Protein AF-A0A926A6N9-F1 (afdb_monomer)

Mean predicted aligned error: 3.8 Å

Secondary structure (DSSP, 8-state):
--TT----S--PPPTT--HHHHHHHHHHHHH-----GGGEEEE---EE-TTS-EE--EEE--SS-------TTT-S------HHHH-SPPEEEEETTEEEEEEEEEETTEEEETTHHHHHHHHIIIIIT------TTPBPPGGG--

Foldseek 3Di:
DDPPADDDFFDDDDDPDDLVRRRQVRCCQFWVQHDDPVQWPAWDDWAQALQGDIDIGTDGHSDPPDHTDGDVVPDVDDDDADLVQLLDDWDWDDDPVDPFTWIWTDGDPDTHGPPRNLVSNRCNQCVVPVHDDDRNRHYTPPVRND

Structure (mmCIF, N/CA/C/O backbone):
data_AF-A0A926A6N9-F1
#
_entry.id   AF-A0A926A6N9-F1
#
loop_
_atom_site.group_PDB
_atom_site.id
_atom_site.type_symbol
_atom_site.label_atom_id
_atom_site.label_alt_id
_atom_site.label_comp_id
_atom_site.label_asym_id
_atom_site.label_entity_id
_atom_site.label_seq_id
_atom_site.pdbx_PDB_ins_code
_atom_site.Cartn_x
_atom_site.Cartn_y
_atom_site.Cartn_z
_atom_site.occupancy
_atom_site.B_iso_or_equiv
_atom_site.auth_seq_id
_atom_site.auth_comp_id
_atom_site.auth_asym_id
_atom_site.auth_atom_id
_atom_site.pdbx_PDB_model_num
ATOM 1 N N . GLN A 1 1 ? 13.061 9.583 7.125 1.00 40.31 1 GLN A N 1
ATOM 2 C CA . GLN A 1 1 ? 11.914 10.338 6.589 1.00 40.31 1 GLN A CA 1
ATOM 3 C C . GLN A 1 1 ? 12.338 10.971 5.272 1.00 40.31 1 GLN A C 1
ATOM 5 O O . GLN A 1 1 ? 13.318 11.709 5.258 1.00 40.31 1 GLN A O 1
ATOM 10 N N . HIS A 1 2 ? 11.684 10.616 4.167 1.00 48.78 2 HIS A N 1
ATOM 11 C CA . HIS A 1 2 ? 11.972 11.178 2.847 1.00 48.78 2 HIS A CA 1
ATOM 12 C C . HIS A 1 2 ? 10.887 12.208 2.504 1.00 48.78 2 HIS A C 1
ATOM 14 O O . HIS A 1 2 ? 9.811 11.807 2.054 1.00 48.78 2 HIS A O 1
ATOM 20 N N . PRO A 1 3 ? 11.122 13.512 2.745 1.00 46.28 3 PRO A N 1
ATOM 21 C CA . PRO A 1 3 ? 10.129 14.543 2.465 1.00 46.28 3 PRO A CA 1
ATOM 22 C C . PRO A 1 3 ? 9.679 14.469 1.000 1.00 46.28 3 PRO A C 1
ATOM 24 O O . PRO A 1 3 ? 10.501 14.466 0.083 1.00 46.28 3 PRO A O 1
ATOM 27 N N . GLY A 1 4 ? 8.365 14.358 0.794 1.00 60.72 4 GLY A N 1
ATOM 28 C CA . GLY A 1 4 ? 7.736 14.299 -0.525 1.00 60.72 4 GLY A CA 1
ATOM 29 C C . GLY A 1 4 ? 7.556 12.901 -1.127 1.00 60.72 4 GLY A C 1
ATOM 30 O O . GLY A 1 4 ? 7.080 12.817 -2.262 1.00 60.72 4 GLY A O 1
ATOM 31 N N . GLN A 1 5 ? 7.906 11.813 -0.433 1.00 72.69 5 GLN A N 1
ATOM 32 C CA . GLN A 1 5 ? 7.505 10.460 -0.845 1.00 72.69 5 GLN A CA 1
ATOM 33 C C . GLN A 1 5 ? 6.115 10.130 -0.299 1.00 72.69 5 GLN A C 1
ATOM 35 O O . GLN A 1 5 ? 5.824 10.395 0.863 1.00 72.69 5 GLN A O 1
ATOM 40 N N . TRP A 1 6 ? 5.257 9.554 -1.140 1.00 88.06 6 TRP A N 1
ATOM 41 C CA . TRP A 1 6 ? 3.968 9.033 -0.694 1.00 88.06 6 TRP A CA 1
ATOM 42 C C . TRP A 1 6 ? 4.138 7.618 -0.168 1.00 88.06 6 TRP A C 1
ATOM 44 O O . TRP A 1 6 ? 4.702 6.764 -0.853 1.00 88.06 6 TRP A O 1
ATOM 54 N N . ALA A 1 7 ? 3.620 7.391 1.029 1.00 91.69 7 ALA A N 1
ATOM 55 C CA . ALA A 1 7 ? 3.587 6.102 1.687 1.00 91.69 7 ALA A CA 1
ATOM 56 C C . ALA A 1 7 ? 2.154 5.787 2.131 1.00 91.69 7 ALA A C 1
ATOM 58 O O . ALA A 1 7 ? 1.296 6.668 2.182 1.00 91.69 7 ALA A O 1
ATOM 59 N N . LEU A 1 8 ? 1.905 4.509 2.404 1.00 95.19 8 LEU A N 1
ATOM 60 C CA . LEU A 1 8 ? 0.708 4.094 3.128 1.00 95.19 8 LEU A CA 1
ATOM 61 C C . LEU A 1 8 ? 0.963 4.302 4.631 1.00 95.19 8 LEU A C 1
ATOM 63 O O . LEU A 1 8 ? 2.128 4.189 5.023 1.00 95.19 8 LEU A O 1
ATOM 67 N N . PRO A 1 9 ? -0.078 4.568 5.442 1.00 95.38 9 PRO A N 1
ATOM 68 C CA . PRO A 1 9 ? 0.066 4.666 6.892 1.00 95.38 9 PRO A CA 1
ATOM 69 C C . PRO A 1 9 ? 0.673 3.401 7.487 1.00 95.38 9 PRO A C 1
ATOM 71 O O . PRO A 1 9 ? 0.365 2.296 7.019 1.00 95.38 9 PRO A O 1
ATOM 74 N N . GLY A 1 10 ? 1.497 3.549 8.519 1.00 95.75 10 GLY A N 1
ATOM 75 C CA . GLY A 1 10 ? 2.072 2.407 9.211 1.00 95.75 10 GLY A CA 1
ATOM 76 C C . GLY A 1 10 ? 3.446 2.670 9.803 1.00 95.75 10 GLY A C 1
ATOM 77 O O . GLY A 1 10 ? 4.210 3.524 9.363 1.00 95.75 10 GLY A O 1
ATOM 78 N N . GLY A 1 11 ? 3.816 1.797 10.730 1.00 95.44 11 GLY A N 1
ATOM 79 C CA . GLY A 1 11 ? 5.073 1.888 11.449 1.00 95.44 11 GLY A CA 1
ATOM 80 C C . GLY A 1 11 ? 5.562 0.529 11.918 1.00 95.44 11 GLY A C 1
ATOM 81 O O . GLY A 1 11 ? 5.314 -0.509 11.295 1.00 95.44 11 GLY A O 1
ATOM 82 N N . ARG A 1 12 ? 6.362 0.539 12.982 1.00 96.62 12 ARG A N 1
ATOM 83 C CA . ARG A 1 12 ? 7.007 -0.676 13.486 1.00 96.62 12 ARG A CA 1
ATOM 84 C C . ARG A 1 12 ? 6.072 -1.409 14.432 1.00 96.62 12 ARG A C 1
ATOM 86 O O . ARG A 1 12 ? 5.392 -0.790 15.240 1.00 96.62 12 ARG A O 1
ATOM 93 N N . VAL A 1 13 ? 6.130 -2.736 14.377 1.00 97.12 13 VAL A N 1
ATOM 94 C CA . VAL A 1 13 ? 5.528 -3.597 15.399 1.00 97.12 13 VAL A CA 1
ATOM 95 C C . VAL A 1 13 ? 6.145 -3.259 16.754 1.00 97.12 13 VAL A C 1
ATOM 97 O O . VAL A 1 13 ? 7.374 -3.274 16.881 1.00 97.12 13 VAL A O 1
ATOM 100 N N . ASP A 1 14 ? 5.305 -2.977 17.751 1.00 94.62 14 ASP A N 1
ATOM 101 C CA . ASP A 1 14 ? 5.741 -2.810 19.136 1.00 94.62 14 ASP A CA 1
ATOM 102 C C . ASP A 1 14 ? 5.446 -4.079 19.952 1.00 94.62 14 ASP A C 1
ATOM 104 O O . ASP A 1 14 ? 4.373 -4.679 19.876 1.00 94.62 14 ASP A O 1
ATOM 108 N N . GLY A 1 15 ? 6.428 -4.521 20.737 1.00 94.75 15 GLY A N 1
ATOM 109 C CA . GLY A 1 15 ? 6.317 -5.687 21.608 1.00 94.75 15 GLY A CA 1
ATOM 110 C C . GLY A 1 15 ? 5.843 -6.963 20.899 1.00 94.75 15 GLY A C 1
ATOM 111 O O . GLY A 1 15 ? 6.591 -7.586 20.149 1.00 94.75 15 GLY A O 1
ATOM 112 N N . ALA A 1 16 ? 4.622 -7.392 21.225 1.00 94.38 16 ALA A N 1
ATOM 113 C CA . ALA A 1 16 ? 4.009 -8.634 20.747 1.00 94.38 16 ALA A CA 1
ATOM 114 C C . ALA A 1 16 ? 2.766 -8.387 19.872 1.00 94.38 16 ALA A C 1
ATOM 116 O O . ALA A 1 16 ? 1.927 -9.280 19.741 1.00 94.38 16 ALA A O 1
ATOM 117 N N . GLU A 1 17 ? 2.623 -7.179 19.319 1.00 97.00 17 GLU A N 1
ATOM 118 C CA . GLU A 1 17 ? 1.544 -6.860 18.386 1.00 97.00 17 GLU A CA 1
ATOM 119 C C . GLU A 1 17 ? 1.552 -7.799 17.168 1.00 97.00 17 GLU A C 1
ATOM 121 O O . GLU A 1 17 ? 2.599 -8.175 16.634 1.00 97.00 17 GLU A O 1
ATOM 126 N N . SER A 1 18 ? 0.361 -8.161 16.693 1.00 97.62 18 SER A N 1
ATOM 127 C CA . SER A 1 18 ? 0.187 -8.682 15.340 1.00 97.62 18 SER A CA 1
ATOM 128 C C . SER A 1 18 ? 0.280 -7.550 14.311 1.00 97.62 18 SER A C 1
ATOM 130 O O . SER A 1 18 ? 0.046 -6.386 14.634 1.00 97.62 18 SER A O 1
ATOM 132 N N . ALA A 1 19 ? 0.530 -7.884 13.040 1.00 97.62 19 ALA A N 1
ATOM 133 C CA . ALA A 1 19 ? 0.556 -6.890 11.962 1.00 97.62 19 ALA A CA 1
ATOM 134 C C . ALA A 1 19 ? -0.746 -6.068 11.887 1.00 97.62 19 ALA A C 1
ATOM 136 O O . ALA A 1 19 ? -0.701 -4.854 11.705 1.00 97.62 19 ALA A O 1
ATOM 137 N N . GLY A 1 20 ? -1.902 -6.710 12.091 1.00 98.12 20 GLY A N 1
ATOM 138 C CA . GLY A 1 20 ? -3.197 -6.030 12.148 1.00 98.12 20 GLY A CA 1
ATOM 139 C C . GLY A 1 20 ? -3.318 -5.055 13.323 1.00 98.12 20 GLY A C 1
ATOM 140 O O . GLY A 1 20 ? -3.816 -3.944 13.145 1.00 98.12 20 GLY A O 1
ATOM 141 N N . GLN A 1 21 ? -2.827 -5.436 14.510 1.00 98.31 21 GLN A N 1
ATOM 142 C CA . GLN A 1 21 ? -2.821 -4.560 15.689 1.00 98.31 21 GLN A CA 1
ATOM 143 C C . GLN A 1 21 ? -1.945 -3.330 15.455 1.00 98.31 21 GLN A C 1
ATOM 145 O O . GLN A 1 21 ? -2.410 -2.211 15.668 1.00 98.31 21 GLN A O 1
ATOM 150 N N . THR A 1 22 ? -0.733 -3.534 14.937 1.00 98.38 22 THR A N 1
ATOM 151 C CA . THR A 1 22 ? 0.182 -2.452 14.562 1.00 98.38 22 THR A CA 1
ATOM 152 C C . THR A 1 22 ? -0.459 -1.535 13.521 1.00 98.38 22 THR A C 1
ATOM 154 O O . THR A 1 22 ? -0.520 -0.332 13.737 1.00 98.38 22 THR A O 1
ATOM 157 N N . ALA A 1 23 ? -1.031 -2.075 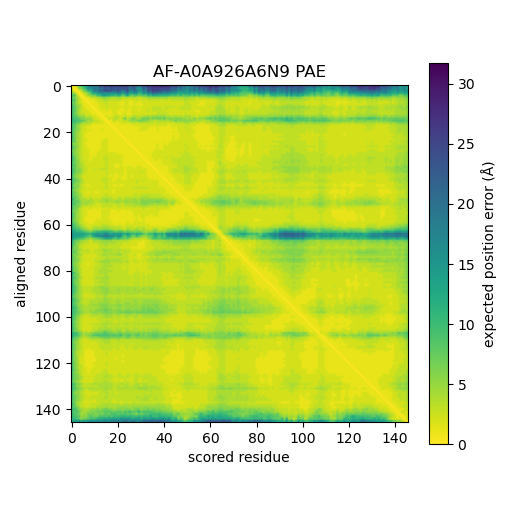12.438 1.00 98.00 23 ALA A N 1
ATOM 158 C CA . ALA A 1 23 ? -1.675 -1.264 11.401 1.00 98.00 23 ALA A CA 1
ATOM 159 C C . ALA A 1 23 ? -2.815 -0.392 11.953 1.00 98.00 23 ALA A C 1
ATOM 161 O O . ALA A 1 23 ? -2.914 0.779 11.598 1.00 98.00 23 ALA A O 1
ATOM 162 N N . ARG A 1 24 ? -3.665 -0.929 12.840 1.00 97.50 24 ARG A N 1
ATOM 163 C CA . ARG A 1 24 ? -4.756 -0.158 13.463 1.00 97.50 24 ARG A CA 1
ATOM 164 C C . ARG A 1 24 ? -4.252 0.907 14.437 1.00 97.50 24 ARG A C 1
ATOM 166 O O . ARG A 1 24 ? -4.832 1.990 14.466 1.00 97.50 24 ARG A O 1
ATOM 173 N N . ARG A 1 25 ? -3.206 0.615 15.221 1.00 97.81 25 ARG A N 1
ATOM 174 C CA . ARG A 1 25 ? -2.579 1.597 16.120 1.00 97.81 25 ARG A CA 1
ATOM 175 C C . ARG A 1 25 ? -1.992 2.759 15.323 1.00 97.81 25 ARG A C 1
ATOM 177 O O . ARG A 1 25 ? -2.366 3.896 15.572 1.00 97.81 25 ARG A O 1
ATOM 184 N N . GLU A 1 26 ? -1.160 2.462 14.331 1.00 97.69 26 GLU A N 1
ATOM 185 C CA . GLU A 1 26 ? -0.500 3.471 13.491 1.00 97.69 26 GLU A CA 1
ATOM 186 C C . GLU A 1 26 ? -1.533 4.313 12.726 1.00 97.69 26 GLU A C 1
ATOM 188 O O . GLU A 1 26 ? -1.435 5.530 12.668 1.00 97.69 26 GLU A O 1
ATOM 193 N N . LEU A 1 27 ? -2.610 3.702 12.218 1.00 95.94 27 LEU A N 1
ATOM 194 C CA . LEU A 1 27 ? -3.693 4.438 11.557 1.00 95.94 27 LEU A CA 1
ATOM 195 C C . LEU A 1 27 ? -4.425 5.406 12.508 1.00 95.94 27 LEU A C 1
ATOM 197 O O . LEU A 1 27 ? -4.852 6.489 12.094 1.00 95.94 27 LEU A O 1
ATOM 201 N N . ALA A 1 28 ? -4.570 5.031 13.781 1.00 95.81 28 ALA A N 1
ATOM 202 C CA . ALA A 1 28 ? -5.132 5.901 14.806 1.00 95.81 28 ALA A CA 1
ATOM 203 C C . ALA A 1 28 ? -4.160 7.027 15.199 1.00 95.81 28 ALA A C 1
ATOM 205 O O . ALA A 1 28 ? -4.598 8.163 15.362 1.00 95.81 28 ALA A O 1
ATOM 206 N N . GLU A 1 29 ? -2.866 6.730 15.324 1.00 96.44 29 GLU A N 1
ATOM 207 C CA . GLU A 1 29 ? -1.815 7.695 15.676 1.00 96.44 29 GLU A CA 1
ATOM 208 C C . GLU A 1 29 ? -1.571 8.712 14.553 1.00 96.44 29 GLU A C 1
ATOM 210 O O . GLU A 1 29 ? -1.547 9.916 14.805 1.00 96.44 29 GLU A O 1
ATOM 215 N N . GLU A 1 30 ? -1.468 8.251 13.306 1.00 96.38 30 GLU A N 1
ATOM 216 C CA . GLU A 1 30 ? -1.157 9.091 12.151 1.00 96.38 30 GLU A CA 1
ATOM 217 C C . GLU A 1 30 ? -2.374 9.852 11.616 1.00 96.38 30 GLU A C 1
ATOM 219 O O . GLU A 1 30 ? -2.231 10.994 11.182 1.00 96.38 30 GLU A O 1
ATOM 224 N N . LEU A 1 31 ? -3.563 9.231 11.592 1.00 95.56 31 LEU A N 1
ATOM 225 C CA . LEU A 1 31 ? -4.746 9.764 10.896 1.00 95.56 31 LEU A CA 1
ATOM 226 C C . LEU A 1 31 ? -5.980 9.958 11.788 1.00 95.56 31 LEU A C 1
ATOM 228 O O . LEU A 1 31 ? -7.019 10.405 11.287 1.00 95.56 31 LEU A O 1
ATOM 232 N N . GLY A 1 32 ? -5.914 9.600 13.074 1.00 95.12 32 GLY A N 1
ATOM 233 C CA . GLY A 1 32 ? -7.067 9.640 13.980 1.00 95.12 32 GLY A CA 1
ATOM 234 C C . GLY A 1 32 ? -8.179 8.654 13.604 1.00 95.12 32 GLY A C 1
ATOM 235 O O . GLY A 1 32 ? -9.326 8.822 14.020 1.00 95.12 32 GLY A O 1
ATOM 236 N N . LEU A 1 33 ? -7.878 7.650 12.773 1.00 94.56 33 LEU A N 1
ATOM 237 C CA . LEU A 1 33 ? -8.867 6.710 12.259 1.00 94.56 33 LEU A CA 1
ATOM 238 C C . LEU A 1 33 ? -8.855 5.422 13.087 1.00 94.56 33 LEU A C 1
ATOM 240 O O . LEU A 1 33 ? -7.972 4.577 12.961 1.00 94.56 33 LEU A O 1
ATOM 244 N N . HIS A 1 34 ? -9.877 5.274 13.926 1.00 94.44 34 HIS A N 1
ATOM 245 C CA . HIS A 1 34 ? -10.029 4.137 14.828 1.00 94.44 34 HIS A CA 1
ATOM 246 C C . HIS A 1 34 ? -10.827 3.009 14.171 1.00 94.44 34 HIS A C 1
ATOM 248 O O . HIS A 1 34 ? -12.005 3.179 13.859 1.00 94.44 34 HIS A O 1
ATOM 254 N N . LEU A 1 35 ? -10.188 1.851 14.011 1.00 95.19 35 LEU A N 1
ATOM 255 C CA . LEU A 1 35 ? -10.785 0.627 13.474 1.00 95.19 35 LEU A CA 1
ATOM 256 C C . LEU A 1 35 ? -10.633 -0.527 14.469 1.00 95.19 35 LEU A C 1
ATOM 258 O O . LEU A 1 35 ? -9.841 -0.462 15.411 1.00 95.19 35 LEU A O 1
ATOM 262 N N . THR A 1 36 ? -11.393 -1.592 14.252 1.00 96.12 36 THR A N 1
ATOM 263 C CA . THR A 1 36 ? -11.427 -2.794 15.089 1.00 96.12 36 THR A CA 1
ATOM 264 C C . THR A 1 36 ? -10.972 -4.027 14.312 1.00 96.12 36 THR A C 1
ATOM 266 O O . THR A 1 36 ? -10.795 -3.986 13.096 1.00 96.12 36 THR A O 1
ATOM 269 N N . ASP A 1 37 ? -10.811 -5.156 15.002 1.00 96.62 37 ASP A N 1
ATOM 270 C CA . ASP A 1 37 ? -10.470 -6.438 14.368 1.00 96.62 37 ASP A CA 1
ATOM 271 C C . ASP A 1 37 ? -11.523 -6.882 13.333 1.00 96.62 37 ASP A C 1
ATOM 273 O O . ASP A 1 37 ? -11.195 -7.588 12.385 1.00 96.62 37 ASP A O 1
ATOM 277 N N . ALA A 1 38 ? -12.783 -6.453 13.483 1.00 96.94 38 ALA A N 1
ATOM 278 C CA . ALA A 1 38 ? -13.860 -6.772 12.543 1.00 96.94 38 ALA A CA 1
ATOM 279 C C . ALA A 1 38 ? -13.742 -6.028 11.201 1.00 96.94 38 ALA A C 1
ATOM 281 O O . ALA A 1 38 ? -14.387 -6.419 10.229 1.00 96.94 38 ALA A O 1
ATOM 282 N N . ASP A 1 39 ? -12.925 -4.975 11.148 1.00 96.44 39 ASP A N 1
ATOM 283 C CA . ASP A 1 39 ? -12.689 -4.172 9.949 1.00 96.44 39 ASP A CA 1
ATOM 284 C C . ASP A 1 39 ? -11.514 -4.714 9.117 1.00 96.44 39 ASP A C 1
ATOM 286 O O . ASP A 1 39 ? -11.234 -4.210 8.029 1.00 96.44 39 ASP A O 1
ATOM 290 N N . GLU A 1 40 ? -10.809 -5.740 9.603 1.00 97.69 40 GLU A N 1
ATOM 291 C CA . GLU A 1 40 ? -9.708 -6.375 8.884 1.00 97.69 40 GLU A CA 1
ATOM 292 C C . GLU A 1 40 ? -10.223 -7.347 7.819 1.00 97.69 40 GLU A C 1
ATOM 294 O O . GLU A 1 40 ? -10.868 -8.352 8.113 1.00 97.69 40 GLU A O 1
ATOM 299 N N . LEU A 1 41 ? -9.915 -7.046 6.554 1.00 97.31 41 LEU A N 1
ATOM 300 C CA . LEU A 1 41 ? -10.289 -7.886 5.415 1.00 97.31 41 LEU A CA 1
ATOM 301 C C . LEU A 1 41 ? -9.259 -8.987 5.143 1.00 97.31 41 LEU A C 1
ATOM 303 O O . LEU A 1 41 ? -9.593 -10.018 4.561 1.00 97.31 41 LEU A O 1
ATOM 307 N N . GLY A 1 42 ? -8.007 -8.760 5.537 1.00 97.00 42 GLY A N 1
ATOM 308 C CA . GLY A 1 42 ? -6.914 -9.709 5.386 1.00 97.00 42 GLY A CA 1
ATOM 309 C C . GLY A 1 42 ? -5.576 -9.021 5.149 1.00 97.00 42 GLY A C 1
ATOM 310 O O . GLY A 1 42 ? -5.434 -7.809 5.307 1.00 97.00 42 GLY A O 1
ATOM 311 N N . MET A 1 43 ? -4.589 -9.814 4.741 1.00 97.94 43 MET A N 1
ATOM 312 C CA . MET A 1 43 ? -3.223 -9.360 4.491 1.00 97.94 43 MET A CA 1
ATOM 313 C C . MET A 1 43 ? -2.821 -9.622 3.041 1.00 97.94 43 MET A C 1
ATOM 315 O O . MET A 1 43 ? -3.261 -10.597 2.427 1.00 97.94 43 MET A O 1
ATOM 319 N N . LEU A 1 44 ? -1.978 -8.741 2.510 1.00 98.38 44 LEU A N 1
ATOM 320 C CA . LEU A 1 44 ? -1.253 -8.963 1.262 1.00 98.38 44 LEU A CA 1
ATOM 321 C C . LEU A 1 44 ? 0.109 -9.604 1.562 1.00 98.38 44 LEU A C 1
ATOM 323 O O . LEU A 1 44 ? 0.422 -9.908 2.713 1.00 98.38 44 LEU A O 1
ATOM 327 N N . ASP A 1 45 ? 0.917 -9.840 0.530 1.00 97.81 45 ASP A N 1
ATOM 328 C CA . ASP A 1 45 ? 2.220 -10.457 0.743 1.00 97.81 45 ASP A CA 1
ATOM 329 C C . ASP A 1 45 ? 3.189 -9.517 1.439 1.00 97.81 45 ASP A C 1
ATOM 331 O O . ASP A 1 45 ? 3.271 -8.328 1.126 1.00 97.81 45 ASP A O 1
ATOM 335 N N . ASP A 1 46 ? 4.020 -10.116 2.285 1.00 98.12 46 ASP A N 1
ATOM 336 C CA . ASP A 1 46 ? 5.213 -9.473 2.801 1.00 98.12 46 ASP A CA 1
ATOM 337 C C . ASP A 1 46 ? 6.099 -8.948 1.665 1.00 98.12 46 ASP A C 1
ATOM 339 O O . ASP A 1 46 ? 6.399 -9.644 0.685 1.00 98.12 46 ASP A O 1
ATOM 343 N N . TYR A 1 47 ? 6.571 -7.718 1.844 1.00 97.69 47 TYR A N 1
ATOM 344 C CA . TYR A 1 47 ? 7.526 -7.073 0.960 1.00 97.69 47 TYR A CA 1
ATOM 345 C C . TYR A 1 47 ? 8.854 -6.835 1.700 1.00 97.69 47 TYR A C 1
ATOM 347 O O . TYR A 1 47 ? 8.925 -5.955 2.566 1.00 97.69 47 TYR A O 1
ATOM 355 N N . PRO A 1 48 ? 9.918 -7.602 1.392 1.00 96.19 48 PRO A N 1
ATOM 356 C CA . PRO A 1 48 ? 11.236 -7.387 1.974 1.00 96.19 48 PRO A CA 1
ATOM 357 C C . PRO A 1 48 ? 11.905 -6.158 1.349 1.00 96.19 48 PRO A C 1
ATOM 359 O O . PRO A 1 48 ? 11.983 -6.020 0.128 1.00 96.19 48 PRO A O 1
ATOM 362 N N . THR A 1 49 ? 12.430 -5.263 2.182 1.00 92.56 49 THR A N 1
ATOM 363 C CA . THR A 1 49 ? 13.147 -4.074 1.727 1.00 92.56 49 THR A CA 1
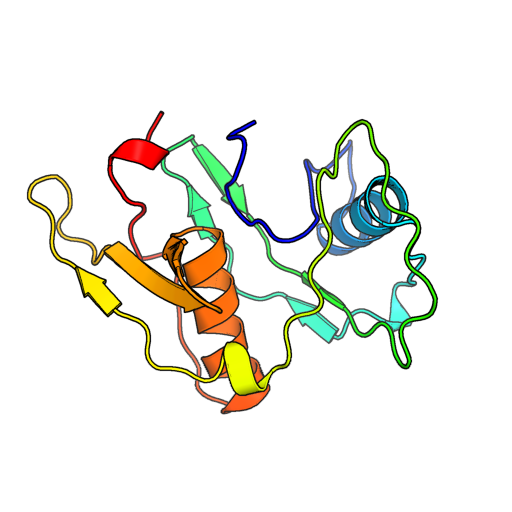ATOM 364 C C . THR A 1 49 ? 14.660 -4.304 1.681 1.00 92.56 49 THR A C 1
ATOM 366 O O . THR A 1 49 ? 15.221 -5.073 2.460 1.00 92.56 49 THR A O 1
ATOM 369 N N . ARG A 1 50 ? 15.370 -3.567 0.814 1.00 88.88 50 ARG A N 1
ATOM 370 C CA . ARG A 1 50 ? 16.843 -3.531 0.782 1.00 88.88 50 ARG A CA 1
ATOM 371 C C . ARG A 1 50 ? 17.459 -3.017 2.087 1.00 88.88 50 ARG A C 1
ATOM 373 O O . ARG A 1 50 ? 18.571 -3.407 2.421 1.00 88.88 50 ARG A O 1
ATOM 380 N N . SER A 1 51 ? 16.724 -2.198 2.838 1.00 86.56 51 SER A N 1
ATOM 381 C CA . SER A 1 51 ? 17.118 -1.701 4.160 1.00 86.56 51 SER A CA 1
ATOM 382 C C . SER A 1 51 ? 16.984 -2.739 5.287 1.00 86.56 51 SER A C 1
ATOM 384 O O . SER A 1 51 ? 17.300 -2.427 6.433 1.00 86.56 51 SER A O 1
ATOM 386 N N . GLY A 1 52 ? 16.551 -3.969 4.980 1.00 90.31 52 GLY A N 1
ATOM 387 C CA . GLY A 1 52 ? 16.489 -5.081 5.933 1.00 90.31 52 GLY A CA 1
ATOM 388 C C . GLY A 1 52 ? 15.190 -5.168 6.737 1.00 90.31 52 GLY A C 1
ATOM 389 O O . GLY A 1 52 ? 15.125 -5.949 7.683 1.00 90.31 52 GLY A O 1
ATOM 390 N N . TYR A 1 53 ? 14.163 -4.397 6.373 1.00 92.44 53 TYR A N 1
ATOM 391 C CA . TYR A 1 53 ? 12.829 -4.510 6.961 1.00 92.44 53 TYR A CA 1
ATOM 392 C C . TYR A 1 53 ? 11.947 -5.440 6.130 1.00 92.44 53 TYR A C 1
ATOM 394 O O . TYR A 1 53 ? 12.167 -5.636 4.936 1.00 92.44 53 TYR A O 1
ATOM 402 N N . VAL A 1 54 ? 10.910 -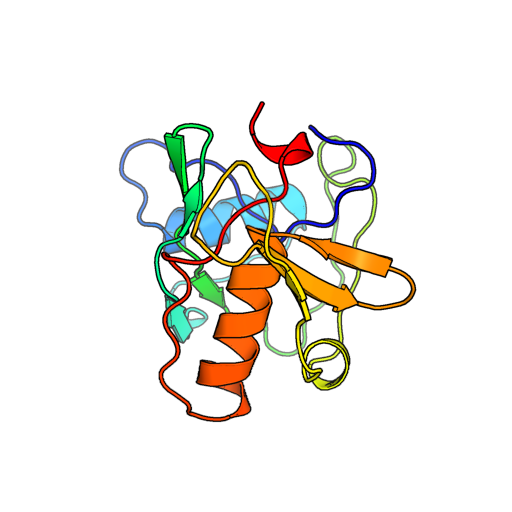5.980 6.761 1.00 96.62 54 VAL A N 1
ATOM 403 C CA . VAL A 1 54 ? 9.801 -6.648 6.080 1.00 96.62 54 VAL A CA 1
ATOM 404 C C . VAL A 1 54 ? 8.549 -5.828 6.349 1.00 96.62 54 VAL A C 1
ATOM 406 O O . VAL A 1 54 ? 8.269 -5.496 7.499 1.00 96.62 54 VAL A O 1
ATOM 409 N N . ILE A 1 55 ? 7.837 -5.466 5.287 1.00 97.62 55 ILE A N 1
ATOM 410 C CA . ILE A 1 55 ? 6.560 -4.758 5.371 1.00 97.62 55 ILE A CA 1
ATOM 411 C C . ILE A 1 55 ? 5.454 -5.783 5.156 1.00 97.62 55 ILE A C 1
ATOM 413 O O . ILE A 1 55 ? 5.414 -6.392 4.090 1.00 97.62 55 ILE A O 1
ATOM 417 N N . THR A 1 56 ? 4.558 -5.934 6.130 1.00 98.25 56 THR A N 1
ATOM 418 C CA . THR A 1 56 ? 3.364 -6.788 6.039 1.00 98.25 56 THR A CA 1
ATOM 419 C C . THR A 1 56 ? 2.136 -5.907 5.794 1.00 98.25 56 THR A C 1
ATOM 421 O O . THR A 1 56 ? 1.687 -5.232 6.723 1.00 98.25 56 THR A O 1
ATOM 424 N N . PRO A 1 57 ? 1.584 -5.847 4.568 1.00 98.31 57 PRO A N 1
ATOM 425 C CA . PRO A 1 57 ? 0.468 -4.957 4.280 1.00 98.31 57 PRO A CA 1
ATOM 426 C C . PRO A 1 57 ? -0.856 -5.553 4.768 1.00 98.31 57 PRO A C 1
ATOM 428 O O . PRO A 1 57 ? -1.225 -6.666 4.391 1.00 98.31 57 PRO A O 1
ATOM 431 N N . VAL A 1 58 ? -1.601 -4.778 5.553 1.00 98.50 58 VAL A N 1
ATOM 432 C CA . VAL A 1 58 ? -2.923 -5.153 6.074 1.00 98.50 58 VAL A CA 1
ATOM 433 C C . VAL A 1 58 ? -3.999 -4.353 5.349 1.00 98.50 58 VAL A C 1
ATOM 435 O O . VAL A 1 58 ? -3.884 -3.138 5.190 1.00 98.50 58 VAL A O 1
ATOM 438 N N . VAL A 1 59 ? -5.056 -5.029 4.903 1.00 97.94 59 VAL A N 1
ATOM 439 C CA . VAL A 1 59 ? -6.203 -4.403 4.242 1.00 97.94 59 VAL A CA 1
ATOM 440 C C . VAL A 1 59 ? -7.329 -4.226 5.253 1.00 97.94 59 VAL A C 1
ATOM 442 O O . VAL A 1 59 ? -7.864 -5.201 5.781 1.00 97.94 59 VAL A O 1
ATOM 445 N N . LEU A 1 60 ? -7.708 -2.972 5.491 1.00 96.75 60 LEU A N 1
ATOM 446 C CA . LEU A 1 60 ? -8.746 -2.583 6.442 1.00 96.75 60 LEU A CA 1
ATOM 447 C C . LEU A 1 60 ? -9.910 -1.898 5.710 1.00 96.75 60 LEU A C 1
ATOM 449 O O . LEU A 1 60 ? -9.701 -1.125 4.771 1.00 96.75 60 LEU A O 1
ATOM 453 N N . TRP A 1 61 ? -11.139 -2.150 6.151 1.00 95.19 61 TRP A N 1
ATOM 454 C CA . TRP A 1 61 ? -12.352 -1.524 5.635 1.00 95.19 61 TRP A CA 1
ATOM 455 C C . TRP A 1 61 ? -12.867 -0.455 6.599 1.00 95.19 61 TRP A C 1
ATOM 457 O O . TRP A 1 61 ? -13.529 -0.752 7.583 1.00 95.19 61 TRP A O 1
ATOM 467 N N . ALA A 1 62 ? -12.628 0.817 6.282 1.00 92.19 62 ALA A N 1
ATOM 468 C CA . ALA A 1 62 ? -13.068 1.939 7.118 1.00 92.19 62 ALA A CA 1
ATOM 469 C C . ALA A 1 62 ? -14.534 2.374 6.887 1.00 92.19 62 ALA A C 1
ATOM 471 O O . ALA A 1 62 ? -14.964 3.409 7.399 1.00 92.19 62 ALA A O 1
ATOM 472 N N . GLY A 1 63 ? -15.301 1.635 6.073 1.00 88.94 63 GLY A N 1
ATOM 473 C CA . GLY A 1 63 ? -16.663 2.008 5.691 1.00 88.94 63 GLY A CA 1
ATOM 474 C C . GLY A 1 63 ? -16.744 3.385 5.026 1.00 88.94 63 GLY A C 1
ATOM 475 O O . GLY A 1 63 ? -15.914 3.749 4.190 1.00 88.94 63 GLY A O 1
ATOM 476 N N . VAL A 1 64 ? -17.763 4.167 5.392 1.00 83.56 64 VAL A N 1
ATOM 477 C CA . VAL A 1 64 ? -17.814 5.592 5.038 1.00 83.56 64 VAL A CA 1
ATOM 478 C C . VAL A 1 64 ? -16.821 6.312 5.942 1.00 83.56 64 VAL A C 1
ATOM 480 O O . VAL A 1 64 ? -17.166 6.729 7.045 1.00 83.56 64 VAL A O 1
ATOM 483 N N . ALA A 1 65 ? -15.573 6.412 5.482 1.00 70.00 65 ALA A N 1
ATOM 484 C CA . ALA A 1 65 ? -14.506 7.043 6.243 1.00 70.00 65 ALA A CA 1
ATOM 485 C C . ALA A 1 65 ? -14.888 8.492 6.596 1.00 70.00 65 ALA A C 1
ATOM 487 O O . ALA A 1 65 ? -15.033 9.337 5.700 1.00 70.00 65 ALA A O 1
ATOM 488 N N . GLY A 1 66 ? -15.044 8.749 7.900 1.00 71.62 66 GLY A N 1
ATOM 489 C CA . GLY A 1 66 ? -15.315 10.068 8.473 1.00 71.62 66 GLY A CA 1
ATOM 490 C C . GLY A 1 66 ? -14.170 11.057 8.249 1.00 71.62 66 GLY A C 1
ATOM 491 O O . GLY A 1 66 ? -13.269 10.813 7.444 1.00 71.62 66 GLY A O 1
ATOM 492 N N . GLU A 1 67 ? -14.202 12.200 8.927 1.00 81.75 67 GLU A N 1
ATOM 493 C CA . GLU A 1 67 ? -13.089 13.153 8.865 1.00 81.75 67 GLU A CA 1
ATOM 494 C C . GLU A 1 67 ? -11.818 12.532 9.461 1.00 81.75 67 GLU A C 1
ATOM 496 O O . GLU A 1 67 ? -11.855 11.911 10.521 1.00 81.75 67 GLU A O 1
ATOM 501 N N . LEU A 1 68 ? -10.701 12.671 8.744 1.00 91.88 68 LEU A N 1
ATOM 502 C CA . LEU A 1 68 ? -9.384 12.252 9.225 1.00 91.88 68 LEU A CA 1
ATOM 503 C C . LEU A 1 68 ? -8.777 13.402 10.024 1.00 91.88 68 LEU A C 1
ATOM 505 O O . LEU A 1 68 ? -8.953 14.562 9.650 1.00 91.88 68 LEU A O 1
ATOM 509 N N . THR A 1 69 ? -8.035 13.075 11.078 1.00 94.44 69 THR A N 1
ATOM 510 C CA . THR A 1 69 ? -7.303 14.043 11.903 1.00 94.44 69 THR A CA 1
ATOM 511 C C . THR A 1 69 ? -5.814 13.705 11.834 1.00 94.44 69 THR A C 1
ATOM 513 O O . THR A 1 69 ? -5.335 12.945 12.672 1.00 94.44 69 THR A O 1
ATOM 516 N N . PRO A 1 70 ? -5.083 14.196 10.815 1.00 95.50 70 PRO A N 1
ATOM 517 C CA . PRO A 1 70 ? -3.687 13.831 10.622 1.00 95.50 70 PRO A CA 1
ATOM 518 C C . PRO A 1 70 ? -2.807 14.401 11.736 1.00 95.50 70 PRO A C 1
ATOM 520 O O . PRO A 1 70 ? -2.953 15.575 12.088 1.00 95.50 70 PRO A O 1
ATOM 523 N N . ASN A 1 71 ? -1.878 13.603 12.258 1.00 95.12 71 ASN A N 1
ATOM 524 C CA . ASN A 1 71 ? -0.870 14.075 13.199 1.00 95.12 71 ASN A CA 1
ATOM 525 C C . ASN A 1 71 ? 0.171 14.934 12.454 1.00 95.12 71 ASN A C 1
ATOM 527 O O . ASN A 1 71 ? 0.915 14.394 11.635 1.00 95.12 71 ASN A O 1
ATOM 531 N N . PRO A 1 72 ? 0.274 16.249 12.726 1.00 93.25 72 PRO A N 1
ATOM 532 C CA . PRO A 1 72 ? 1.170 17.137 11.985 1.00 93.25 72 PRO A CA 1
ATOM 533 C C . PRO A 1 72 ? 2.661 16.852 12.214 1.00 93.25 72 PRO A C 1
ATOM 535 O O . PRO A 1 72 ? 3.482 17.299 11.414 1.00 93.25 72 PRO A O 1
ATOM 538 N N . ASP A 1 73 ? 3.019 16.126 13.278 1.00 91.69 73 ASP A N 1
ATOM 539 C CA . ASP A 1 73 ? 4.412 15.766 13.563 1.00 91.69 73 ASP A CA 1
ATOM 540 C C . ASP A 1 73 ? 4.924 14.638 12.646 1.00 91.69 73 ASP A C 1
ATOM 542 O O . ASP A 1 73 ? 6.133 14.486 12.457 1.00 91.69 73 ASP A O 1
ATOM 546 N N . GLU A 1 74 ? 4.012 13.872 12.039 1.00 88.44 74 GLU A N 1
ATOM 547 C CA . GLU A 1 74 ? 4.333 12.690 11.228 1.00 88.44 74 GLU A CA 1
ATOM 548 C C . GLU A 1 74 ? 3.773 12.772 9.801 1.00 88.44 74 GLU A C 1
ATOM 550 O O . GLU A 1 74 ? 4.416 12.320 8.849 1.00 88.44 74 GLU A O 1
ATOM 555 N N . VAL A 1 75 ? 2.612 13.408 9.627 1.00 92.25 75 VAL A N 1
ATOM 556 C CA . VAL A 1 75 ? 1.861 13.450 8.371 1.00 92.25 75 VAL A CA 1
ATOM 557 C C . VAL A 1 75 ? 1.805 14.872 7.821 1.00 92.25 75 VAL A C 1
ATOM 559 O O . VAL A 1 75 ? 1.078 15.733 8.311 1.00 92.25 75 VAL A O 1
ATOM 562 N N . GLY A 1 76 ? 2.550 15.110 6.739 1.00 91.00 76 GLY A N 1
ATOM 563 C CA . GLY A 1 76 ? 2.543 16.404 6.051 1.00 91.00 76 GLY A CA 1
ATOM 564 C C . GLY A 1 76 ? 1.278 16.661 5.224 1.00 91.00 76 GLY A C 1
ATOM 565 O O . GLY A 1 76 ? 0.772 17.779 5.201 1.00 91.00 76 GLY A O 1
ATOM 566 N N . GLU A 1 77 ? 0.765 15.637 4.538 1.00 90.56 77 GLU A N 1
ATOM 567 C CA . GLU A 1 77 ? -0.447 15.722 3.718 1.00 90.56 77 GLU A CA 1
ATOM 568 C C . GLU A 1 77 ? -1.128 14.352 3.629 1.00 90.56 77 GLU A C 1
ATOM 570 O O . GLU A 1 77 ? -0.462 13.316 3.611 1.00 90.56 77 GLU A O 1
ATOM 575 N N . VAL A 1 78 ? -2.461 14.353 3.540 1.00 91.81 78 VAL A N 1
ATOM 576 C CA . VAL A 1 78 ? -3.266 13.142 3.358 1.00 91.81 78 VAL A CA 1
ATOM 577 C C . VAL A 1 78 ? -3.993 13.189 2.028 1.00 91.81 78 VAL A C 1
ATOM 579 O O . VAL A 1 78 ? -4.785 14.092 1.763 1.00 91.81 78 VAL A O 1
ATOM 582 N N . HIS A 1 79 ? -3.793 12.150 1.224 1.00 90.75 79 HIS A N 1
ATOM 583 C CA . HIS A 1 79 ? -4.490 11.978 -0.041 1.00 90.75 79 HIS A CA 1
ATOM 584 C C . HIS A 1 79 ? -5.455 10.797 0.031 1.00 90.75 79 HIS A C 1
ATOM 586 O O . HIS A 1 79 ? -5.064 9.669 0.330 1.00 90.75 79 HIS A O 1
ATOM 592 N N . ARG A 1 80 ? -6.722 11.035 -0.321 1.00 90.81 80 ARG A N 1
ATOM 593 C CA . ARG A 1 80 ? -7.676 9.958 -0.609 1.00 90.81 80 ARG A CA 1
ATOM 594 C C . ARG A 1 80 ? -7.543 9.569 -2.074 1.00 90.81 80 ARG A C 1
ATOM 596 O O . ARG A 1 80 ? -7.839 10.368 -2.959 1.00 90.81 80 ARG A O 1
ATOM 603 N N . VAL A 1 81 ? -7.102 8.342 -2.323 1.00 92.00 81 VAL A N 1
ATOM 604 C CA . VAL A 1 81 ? -6.862 7.830 -3.673 1.00 92.00 81 VAL A CA 1
ATOM 605 C C . VAL A 1 81 ? -8.053 6.972 -4.114 1.00 92.00 81 VAL A C 1
ATOM 607 O O . VAL A 1 81 ? -8.310 5.939 -3.494 1.00 92.00 81 VAL A O 1
ATOM 610 N N . PRO A 1 82 ? -8.798 7.354 -5.170 1.00 93.62 82 PRO A N 1
ATOM 611 C CA . PRO A 1 82 ? -9.845 6.501 -5.721 1.00 93.62 82 PRO A CA 1
ATOM 612 C C . PRO A 1 82 ? -9.261 5.186 -6.242 1.00 93.62 82 PRO A C 1
ATOM 614 O O . PRO A 1 82 ? -8.198 5.188 -6.857 1.00 93.62 82 PRO A O 1
ATOM 617 N N . LEU A 1 83 ? -9.991 4.076 -6.104 1.00 95.00 83 LEU A N 1
ATOM 618 C CA . LEU A 1 83 ? -9.543 2.775 -6.626 1.00 95.00 83 LEU A CA 1
ATOM 619 C C . LEU A 1 83 ? -9.238 2.816 -8.133 1.00 95.00 83 LEU A C 1
ATOM 621 O O . LEU A 1 83 ? -8.260 2.232 -8.583 1.00 95.00 83 LEU A O 1
ATOM 625 N N . ALA A 1 84 ? -10.010 3.586 -8.904 1.00 95.25 84 ALA A N 1
ATOM 626 C CA . ALA A 1 84 ? -9.762 3.786 -10.333 1.00 95.25 84 ALA A CA 1
ATOM 627 C C . ALA A 1 84 ? -8.411 4.466 -10.639 1.00 95.25 84 ALA A C 1
ATOM 629 O O . ALA A 1 84 ? -7.880 4.291 -11.728 1.00 95.25 84 ALA A O 1
ATOM 630 N N . ALA A 1 85 ? -7.846 5.233 -9.700 1.00 95.12 85 ALA A N 1
ATOM 631 C CA . ALA A 1 85 ? -6.548 5.882 -9.882 1.00 95.12 85 ALA A CA 1
ATOM 632 C C . ALA A 1 85 ? -5.370 4.909 -9.710 1.00 95.12 85 ALA A C 1
ATOM 634 O O . ALA A 1 85 ? -4.303 5.162 -10.261 1.00 95.12 85 ALA A O 1
ATOM 635 N N . ILE A 1 86 ? -5.561 3.810 -8.969 1.00 95.81 86 ILE A N 1
ATOM 636 C CA . ILE A 1 86 ? -4.564 2.735 -8.837 1.00 95.81 86 ILE A CA 1
ATOM 637 C C . ILE A 1 86 ? -4.820 1.573 -9.798 1.00 95.81 86 ILE A C 1
ATOM 639 O O . ILE A 1 86 ? -3.944 0.728 -9.959 1.00 95.81 86 ILE A O 1
ATOM 643 N N . ASP A 1 87 ? -5.982 1.523 -10.459 1.00 97.12 87 ASP A N 1
ATOM 644 C CA . ASP A 1 87 ? -6.289 0.538 -11.499 1.00 97.12 87 ASP A CA 1
ATOM 645 C C . ASP A 1 87 ? -5.662 0.911 -12.852 1.00 97.12 87 ASP A C 1
ATOM 647 O O . ASP A 1 87 ? -6.319 1.061 -13.882 1.00 97.12 87 ASP A O 1
ATOM 651 N N . VAL A 1 88 ? -4.348 1.085 -12.831 1.00 96.06 88 VAL A N 1
ATOM 652 C CA . VAL A 1 88 ? -3.526 1.436 -13.984 1.00 96.06 88 VAL A CA 1
ATOM 653 C C . VAL A 1 88 ? -2.374 0.452 -14.101 1.00 96.06 88 VAL A C 1
ATOM 655 O O . VAL A 1 88 ? -1.984 -0.201 -13.132 1.00 96.06 88 VAL A O 1
ATOM 658 N N . GLU A 1 89 ? -1.824 0.334 -15.303 1.00 96.38 89 GLU A N 1
ATOM 659 C CA . GLU A 1 89 ? -0.708 -0.573 -15.530 1.00 96.38 89 GLU A CA 1
ATOM 660 C C . GLU A 1 89 ? 0.586 0.001 -14.923 1.00 96.38 89 GLU A C 1
ATOM 662 O O . GLU A 1 89 ? 0.932 1.158 -15.203 1.00 96.38 89 GLU A O 1
ATOM 667 N N . PRO A 1 90 ? 1.318 -0.765 -14.092 1.00 97.00 90 PRO A N 1
ATOM 668 C CA . PRO A 1 90 ? 2.619 -0.337 -13.602 1.00 97.00 90 PRO A CA 1
ATOM 669 C C . PRO A 1 90 ? 3.668 -0.346 -14.721 1.00 97.00 90 PRO A C 1
ATOM 671 O O . PRO A 1 90 ? 3.528 -0.983 -15.764 1.00 97.00 90 PRO A O 1
ATOM 674 N N . ARG A 1 91 ? 4.785 0.336 -14.475 1.00 97.50 91 ARG A N 1
ATOM 675 C CA . ARG A 1 91 ? 6.004 0.214 -15.275 1.00 97.50 91 ARG A CA 1
ATOM 676 C C . ARG A 1 91 ? 7.000 -0.667 -14.545 1.00 97.50 91 ARG A C 1
ATOM 678 O O . ARG A 1 91 ? 7.261 -0.461 -13.362 1.00 97.50 91 ARG A O 1
ATOM 685 N N . PHE A 1 92 ? 7.609 -1.576 -15.291 1.00 97.56 92 PHE A N 1
ATOM 686 C CA . PHE A 1 92 ? 8.733 -2.380 -14.836 1.00 97.56 92 PHE A CA 1
ATOM 687 C C . PHE A 1 92 ? 9.988 -1.940 -15.581 1.00 97.56 92 PHE A C 1
ATOM 689 O O . PHE A 1 92 ? 9.991 -1.860 -16.811 1.00 97.56 92 PHE A O 1
ATOM 696 N N . LEU A 1 93 ? 11.036 -1.610 -14.835 1.00 96.88 93 LEU A N 1
ATOM 697 C CA . LEU A 1 93 ? 12.309 -1.142 -15.367 1.00 96.88 93 LEU A CA 1
ATOM 698 C C . LEU A 1 93 ? 13.413 -2.134 -15.014 1.00 96.88 93 LEU A C 1
ATOM 700 O O . LEU A 1 93 ? 13.458 -2.656 -13.903 1.00 96.88 93 LEU A O 1
ATOM 704 N N . THR A 1 94 ? 14.334 -2.344 -15.946 1.00 97.06 94 THR A N 1
ATOM 705 C CA . THR A 1 94 ? 15.591 -3.046 -15.679 1.00 97.06 94 THR A CA 1
ATOM 706 C C . THR A 1 94 ? 16.654 -2.028 -15.292 1.00 97.06 94 THR A C 1
ATOM 708 O O . THR A 1 94 ? 16.743 -0.961 -15.906 1.00 97.06 94 THR A O 1
ATOM 711 N N . ILE A 1 95 ? 17.465 -2.365 -14.293 1.00 95.25 95 ILE A N 1
ATOM 712 C CA . ILE A 1 95 ? 18.600 -1.555 -13.850 1.00 95.25 95 ILE A CA 1
ATOM 713 C C . ILE A 1 95 ? 19.877 -2.412 -13.834 1.00 95.25 95 ILE A C 1
ATOM 715 O O . ILE A 1 95 ? 19.777 -3.625 -13.673 1.00 95.25 95 ILE A O 1
ATOM 719 N N . PRO A 1 96 ? 21.076 -1.831 -14.005 1.00 96.31 96 PRO A N 1
ATOM 720 C CA . PRO A 1 96 ? 22.327 -2.593 -13.947 1.00 96.31 96 PRO A CA 1
ATOM 721 C C . PRO A 1 96 ? 22.615 -3.253 -12.590 1.00 96.31 96 PRO A C 1
ATOM 723 O O . PRO A 1 96 ? 23.385 -4.206 -12.525 1.00 96.31 96 PRO A O 1
ATOM 726 N N . GLU A 1 97 ? 22.051 -2.729 -11.503 1.00 95.25 97 GLU A N 1
ATOM 727 C CA . GLU A 1 97 ? 22.368 -3.145 -10.137 1.00 95.25 97 GLU A CA 1
ATOM 728 C C . GLU A 1 97 ? 21.533 -4.338 -9.635 1.00 95.25 97 GLU A C 1
ATOM 730 O O . GLU A 1 97 ? 21.816 -4.869 -8.558 1.00 95.25 97 GLU A O 1
ATOM 735 N N . SER A 1 98 ? 20.498 -4.752 -10.373 1.00 94.31 98 SER A N 1
ATOM 736 C CA . SER A 1 98 ? 19.623 -5.865 -9.994 1.00 94.31 98 SER A CA 1
ATOM 737 C C . SER A 1 98 ? 18.983 -6.522 -11.214 1.00 94.31 98 SER A C 1
ATOM 739 O O . SER A 1 98 ? 18.467 -5.838 -12.095 1.00 94.31 98 SER A O 1
ATOM 741 N N . ASP A 1 99 ? 18.948 -7.856 -11.222 1.00 95.06 99 ASP A N 1
ATOM 742 C CA . ASP A 1 99 ? 18.211 -8.636 -12.225 1.00 95.06 99 ASP A CA 1
ATOM 743 C C . ASP A 1 99 ? 16.689 -8.597 -11.990 1.00 95.06 99 ASP A C 1
ATOM 745 O O . ASP A 1 99 ? 15.902 -8.952 -12.870 1.00 95.06 99 ASP A O 1
ATOM 749 N N . ALA A 1 100 ? 16.257 -8.175 -10.798 1.00 96.31 100 ALA A N 1
ATOM 750 C CA . ALA A 1 100 ? 14.851 -8.034 -10.458 1.00 96.31 100 ALA A CA 1
ATOM 751 C C . ALA A 1 100 ? 14.253 -6.743 -11.058 1.00 96.31 100 ALA A C 1
ATOM 753 O O . ALA A 1 100 ? 14.900 -5.691 -11.049 1.00 96.31 100 ALA A O 1
ATOM 754 N N . PRO A 1 101 ? 13.004 -6.781 -11.557 1.00 97.62 101 PRO A N 1
ATOM 755 C CA . PRO A 1 101 ? 12.378 -5.616 -12.168 1.00 97.62 101 PRO A CA 1
ATOM 756 C C . PRO A 1 101 ? 12.022 -4.561 -11.117 1.00 97.62 101 PRO A C 1
ATOM 758 O O . PRO A 1 101 ? 11.321 -4.844 -10.144 1.00 97.62 101 PRO A O 1
ATOM 761 N N . VAL A 1 102 ? 12.439 -3.317 -11.349 1.00 97.50 102 VAL A N 1
ATOM 762 C CA . VAL A 1 102 ? 12.039 -2.165 -10.533 1.00 97.50 102 VAL A CA 1
ATOM 763 C C . VAL A 1 102 ? 10.630 -1.742 -10.918 1.00 97.50 102 VAL A C 1
ATOM 765 O O . VAL A 1 102 ? 10.382 -1.414 -12.079 1.00 97.50 102 VAL A O 1
ATOM 768 N N . ILE A 1 103 ? 9.717 -1.703 -9.950 1.00 97.62 103 ILE A N 1
ATOM 769 C CA . ILE A 1 103 ? 8.330 -1.282 -10.180 1.00 97.62 103 ILE A CA 1
ATOM 770 C C . ILE A 1 103 ? 8.133 0.222 -9.949 1.00 97.62 103 ILE A C 1
ATOM 772 O O . ILE A 1 103 ? 8.630 0.808 -8.983 1.00 97.62 103 ILE A O 1
ATOM 776 N N . GLN A 1 104 ? 7.343 0.833 -10.830 1.00 96.25 104 GLN A N 1
ATOM 777 C CA . GLN A 1 104 ? 6.767 2.162 -10.668 1.00 96.25 104 GLN A CA 1
ATOM 778 C C . GLN A 1 104 ? 5.267 2.108 -10.948 1.00 96.25 104 GLN A C 1
ATOM 780 O O . GLN A 1 104 ? 4.855 1.578 -11.978 1.00 96.25 104 GLN A O 1
ATOM 785 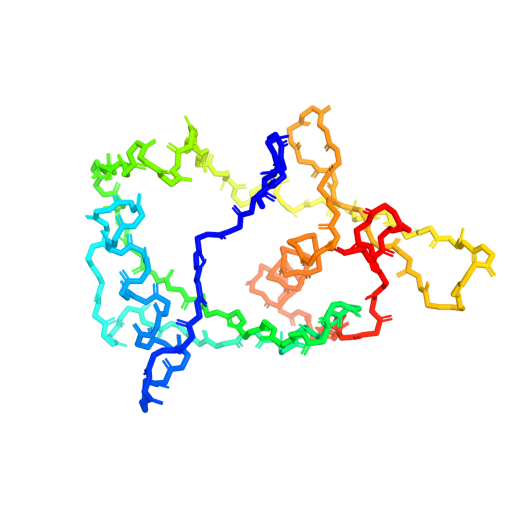N N . LEU A 1 105 ? 4.453 2.704 -10.083 1.00 96.56 105 LEU A N 1
ATOM 786 C CA . LEU A 1 105 ? 3.024 2.871 -10.330 1.00 96.56 105 LEU A CA 1
ATOM 787 C C . LEU A 1 105 ? 2.741 4.345 -10.659 1.00 96.56 105 LEU A C 1
ATOM 789 O O . LEU A 1 105 ? 3.114 5.211 -9.860 1.00 96.56 105 LEU A O 1
ATOM 793 N N . PRO A 1 106 ? 2.119 4.659 -11.810 1.00 95.44 106 PRO A N 1
ATOM 794 C CA . PRO A 1 106 ? 1.585 5.994 -12.047 1.00 95.44 106 PRO A CA 1
ATOM 795 C C . PRO A 1 106 ? 0.519 6.310 -10.995 1.00 95.44 106 PRO A C 1
ATOM 797 O O . PRO A 1 106 ? -0.418 5.535 -10.823 1.00 95.44 106 PRO A O 1
ATOM 800 N N . LEU A 1 107 ? 0.648 7.438 -10.300 1.00 93.25 107 LEU A N 1
ATOM 801 C CA . LEU A 1 107 ? -0.378 7.906 -9.377 1.00 93.25 107 LEU A CA 1
ATOM 802 C C . LEU A 1 107 ? -0.425 9.434 -9.370 1.00 93.25 107 LEU A C 1
ATOM 804 O O . LEU A 1 107 ? 0.579 10.093 -9.102 1.00 93.25 107 LEU A O 1
ATOM 808 N N . PHE A 1 108 ? -1.605 9.978 -9.674 1.00 87.75 108 PHE A N 1
ATOM 809 C CA . PHE A 1 108 ? -1.803 11.398 -9.974 1.00 87.75 108 PHE A CA 1
ATOM 810 C C . PHE A 1 108 ? -0.814 11.883 -11.055 1.00 87.75 108 PHE A C 1
ATOM 812 O O . PHE A 1 108 ? -0.837 11.361 -12.168 1.00 87.75 108 PHE A O 1
ATOM 819 N N . ASP A 1 109 ? 0.037 12.865 -10.767 1.00 86.94 109 ASP A N 1
ATOM 820 C CA . ASP A 1 109 ? 0.988 13.483 -11.698 1.00 86.94 109 ASP A CA 1
ATOM 821 C C . ASP A 1 109 ? 2.429 12.955 -11.555 1.00 86.94 109 ASP A C 1
ATOM 823 O O . ASP A 1 109 ? 3.369 13.522 -12.117 1.00 86.94 109 ASP A O 1
ATOM 827 N N . ARG A 1 110 ? 2.625 11.851 -10.822 1.00 90.56 110 ARG A N 1
ATOM 828 C CA . ARG A 1 110 ? 3.953 11.305 -10.512 1.00 90.56 110 ARG A CA 1
ATOM 829 C C . ARG A 1 110 ? 4.002 9.779 -10.533 1.00 90.56 110 ARG A C 1
ATOM 831 O O . ARG A 1 110 ? 2.996 9.093 -10.688 1.00 90.56 110 ARG A O 1
ATOM 838 N N . PHE A 1 111 ? 5.209 9.244 -10.367 1.00 93.12 111 PHE A N 1
ATOM 839 C CA . PHE A 1 111 ? 5.426 7.820 -10.129 1.00 93.12 111 PHE A CA 1
ATOM 840 C C . PHE A 1 111 ? 5.669 7.562 -8.645 1.00 93.12 111 PHE A C 1
ATOM 842 O O . PHE A 1 111 ? 6.507 8.212 -8.016 1.00 93.12 111 PHE A O 1
ATOM 849 N N . VAL A 1 112 ? 4.953 6.581 -8.109 1.00 94.19 112 VAL A N 1
ATOM 850 C CA . VAL A 1 112 ? 5.244 5.966 -6.815 1.00 94.19 112 VAL A CA 1
ATOM 851 C C . VAL A 1 112 ? 6.143 4.761 -7.068 1.00 94.19 112 VAL A C 1
ATOM 853 O O . VAL A 1 112 ? 5.998 4.070 -8.076 1.00 94.19 112 VAL A O 1
ATOM 856 N N . HIS A 1 113 ? 7.084 4.510 -6.166 1.00 95.06 113 HIS A N 1
ATOM 857 C CA . HIS A 1 113 ? 8.048 3.416 -6.271 1.00 95.06 113 HIS A CA 1
ATOM 858 C C . HIS A 1 113 ? 7.800 2.372 -5.181 1.00 95.06 113 HIS A C 1
ATOM 860 O O . HIS A 1 113 ? 7.050 2.617 -4.233 1.00 95.06 113 HIS A O 1
ATOM 866 N N . ALA A 1 114 ? 8.413 1.195 -5.308 1.00 95.31 114 ALA A N 1
ATOM 867 C CA . ALA A 1 114 ? 8.437 0.239 -4.206 1.00 95.31 114 ALA A CA 1
ATOM 868 C C . ALA A 1 114 ? 9.080 0.866 -2.945 1.00 95.31 114 ALA A C 1
ATOM 870 O O . ALA A 1 114 ? 10.003 1.674 -3.090 1.00 95.31 114 ALA A O 1
ATOM 871 N N . PRO A 1 115 ? 8.608 0.514 -1.732 1.00 95.31 115 PRO A N 1
ATOM 872 C CA . PRO A 1 115 ? 7.651 -0.563 -1.434 1.00 95.31 115 PRO A CA 1
ATOM 873 C C . PRO A 1 115 ? 6.182 -0.232 -1.750 1.00 95.31 115 PRO A C 1
ATOM 875 O O . PRO A 1 115 ? 5.423 -1.119 -2.132 1.00 95.31 115 PRO A O 1
ATOM 878 N N . THR A 1 116 ? 5.780 1.038 -1.693 1.00 95.81 116 THR A N 1
ATOM 879 C CA . THR A 1 116 ? 4.376 1.456 -1.854 1.00 95.81 116 THR A CA 1
ATOM 880 C C . THR A 1 116 ? 3.775 1.038 -3.196 1.00 95.81 116 THR A C 1
ATOM 882 O O . THR A 1 116 ? 2.667 0.512 -3.235 1.00 95.81 116 THR A O 1
ATOM 885 N N . ALA A 1 117 ? 4.509 1.196 -4.301 1.00 97.00 117 ALA A N 1
ATOM 886 C CA . ALA A 1 117 ? 4.029 0.776 -5.619 1.00 97.00 117 ALA A CA 1
ATOM 887 C C . ALA A 1 117 ? 3.803 -0.738 -5.721 1.00 97.00 117 ALA A C 1
ATOM 889 O O . ALA A 1 117 ? 2.860 -1.161 -6.382 1.00 97.00 117 ALA A O 1
ATOM 890 N N . ALA A 1 118 ? 4.638 -1.545 -5.059 1.00 97.75 118 ALA A N 1
ATOM 891 C CA . ALA A 1 118 ? 4.488 -2.997 -5.037 1.00 97.75 118 ALA A CA 1
ATOM 892 C C . ALA A 1 118 ? 3.208 -3.403 -4.292 1.00 97.75 118 ALA A C 1
ATOM 894 O O . ALA A 1 118 ? 2.426 -4.201 -4.807 1.00 97.75 118 ALA A O 1
ATOM 895 N N . VAL A 1 119 ? 2.951 -2.787 -3.133 1.00 98.00 119 VAL A N 1
ATOM 896 C CA . VAL A 1 119 ? 1.733 -3.022 -2.343 1.00 98.00 119 VAL A CA 1
ATOM 897 C C . VAL A 1 119 ? 0.480 -2.596 -3.111 1.00 98.00 119 VAL A C 1
ATOM 899 O O . VAL A 1 119 ? -0.463 -3.375 -3.224 1.00 98.00 119 VAL A O 1
ATOM 902 N N . LEU A 1 120 ? 0.473 -1.392 -3.695 1.00 97.81 120 LEU A N 1
ATOM 903 C CA . LEU A 1 120 ? -0.665 -0.898 -4.480 1.00 97.81 120 LEU A CA 1
ATOM 904 C C . LEU A 1 120 ? -0.927 -1.754 -5.726 1.00 97.81 120 LEU A C 1
ATOM 906 O O . LEU A 1 120 ? -2.080 -2.046 -6.039 1.00 97.8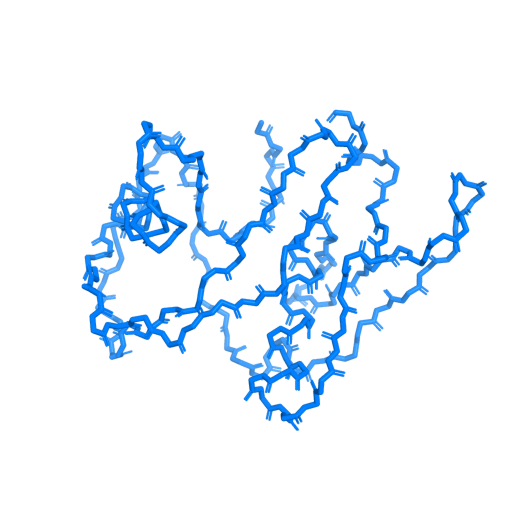1 120 LEU A O 1
ATOM 910 N N . HIS A 1 121 ? 0.130 -2.197 -6.412 1.00 98.19 121 HIS A N 1
ATOM 911 C CA . HIS A 1 121 ? 0.003 -3.115 -7.539 1.00 98.19 121 HIS A CA 1
ATOM 912 C C . HIS A 1 121 ? -0.598 -4.454 -7.103 1.00 98.19 121 HIS A C 1
ATOM 914 O O . HIS A 1 121 ? -1.539 -4.928 -7.733 1.00 98.19 121 HIS A O 1
ATOM 920 N N . GLN A 1 122 ? -0.126 -5.042 -6.000 1.00 98.56 122 GLN A N 1
ATOM 921 C CA . GLN A 1 122 ? -0.700 -6.289 -5.503 1.00 98.56 122 GLN A CA 1
ATOM 922 C C . GLN A 1 122 ? -2.162 -6.127 -5.087 1.00 98.56 122 GLN A C 1
ATOM 924 O O . GLN A 1 122 ? -2.984 -6.978 -5.421 1.00 98.56 122 GLN A O 1
ATOM 929 N N . PHE A 1 123 ? -2.497 -5.032 -4.400 1.00 98.38 123 PHE A N 1
ATOM 930 C CA . PHE A 1 123 ? -3.875 -4.718 -4.041 1.00 98.38 123 PHE A CA 1
ATOM 931 C C . PHE A 1 123 ? -4.759 -4.656 -5.290 1.00 98.38 123 PHE A C 1
ATOM 933 O O . PHE A 1 123 ? -5.802 -5.304 -5.334 1.00 98.38 123 PHE A O 1
ATOM 940 N N . ARG A 1 124 ? -4.324 -3.934 -6.333 1.00 97.94 124 ARG A N 1
ATOM 941 C CA . ARG A 1 124 ? -5.024 -3.885 -7.621 1.00 97.94 124 ARG A CA 1
ATOM 942 C C . ARG A 1 124 ? -5.268 -5.296 -8.160 1.00 97.94 124 ARG A C 1
ATOM 944 O O . ARG A 1 124 ? -6.408 -5.652 -8.442 1.00 97.94 124 ARG A O 1
ATOM 951 N N . GLU A 1 125 ? -4.222 -6.101 -8.301 1.00 98.38 125 GLU A N 1
ATOM 952 C CA . GLU A 1 125 ? -4.328 -7.430 -8.910 1.00 98.38 125 GLU A CA 1
ATOM 953 C C . GLU A 1 125 ? -5.238 -8.370 -8.114 1.00 98.38 125 GLU A C 1
ATOM 955 O O . GLU A 1 125 ? -6.147 -8.977 -8.679 1.00 98.38 125 GLU A O 1
ATOM 960 N N . VAL A 1 126 ? -5.029 -8.460 -6.802 1.00 97.94 126 VAL A N 1
ATOM 961 C CA . VAL A 1 126 ? -5.723 -9.424 -5.943 1.00 97.94 126 VAL A CA 1
ATOM 962 C C . VAL A 1 126 ? -7.134 -8.951 -5.614 1.00 97.94 126 VAL A C 1
ATOM 964 O O . VAL A 1 126 ? -8.089 -9.704 -5.790 1.00 97.94 126 VAL A O 1
ATOM 967 N N . VAL A 1 127 ? -7.280 -7.710 -5.150 1.00 96.25 127 VAL A N 1
ATOM 968 C CA . VAL A 1 127 ? -8.541 -7.211 -4.585 1.00 96.25 127 VAL A CA 1
ATOM 969 C C . VAL A 1 127 ? -9.480 -6.704 -5.673 1.00 96.25 127 VAL A C 1
ATOM 971 O O . VAL A 1 127 ? -10.674 -6.986 -5.617 1.00 96.25 127 VAL A O 1
ATOM 974 N N . LEU A 1 128 ? -8.969 -5.980 -6.676 1.00 96.94 128 LEU A N 1
ATOM 975 C CA . LEU A 1 128 ? -9.825 -5.410 -7.726 1.00 96.94 128 LEU A CA 1
ATOM 976 C C . LEU A 1 128 ? -10.086 -6.394 -8.867 1.00 96.94 128 LEU A C 1
ATOM 978 O O . LEU A 1 128 ? -11.164 -6.377 -9.455 1.00 96.94 128 LEU A O 1
ATOM 982 N N . HIS A 1 129 ? -9.114 -7.257 -9.171 1.00 97.69 129 HIS A N 1
ATOM 983 C CA . HIS A 1 129 ? -9.180 -8.138 -10.339 1.00 97.69 129 HIS A CA 1
ATOM 984 C C . HIS A 1 129 ? -9.237 -9.636 -10.024 1.00 97.69 129 HIS A C 1
ATOM 986 O O . HIS A 1 129 ? -9.430 -10.432 -10.945 1.00 97.69 129 HIS A O 1
ATOM 992 N N . GLY A 1 130 ? -9.058 -10.050 -8.766 1.00 97.31 130 GLY A N 1
ATOM 993 C CA . GLY A 1 130 ? -9.067 -11.466 -8.382 1.00 97.31 130 GLY A CA 1
ATOM 994 C C . GLY A 1 130 ? -7.899 -12.284 -8.950 1.00 97.31 130 GLY A C 1
ATOM 995 O O . GLY A 1 130 ? -8.006 -13.505 -9.072 1.00 97.31 130 GLY A O 1
ATOM 996 N N . ARG A 1 131 ? -6.791 -11.637 -9.334 1.00 97.81 131 ARG A N 1
ATOM 997 C CA . ARG A 1 131 ? -5.589 -12.282 -9.879 1.00 97.81 131 ARG A CA 1
ATOM 998 C C . ARG A 1 131 ? -4.553 -12.491 -8.780 1.00 97.81 131 ARG A C 1
ATOM 1000 O O . ARG A 1 131 ? -4.133 -11.552 -8.112 1.00 97.81 131 ARG A O 1
ATOM 1007 N N . ALA A 1 132 ? -4.112 -13.736 -8.612 1.00 96.88 132 ALA A N 1
ATOM 1008 C CA . ALA A 1 132 ? -3.032 -14.061 -7.690 1.00 96.88 132 ALA A CA 1
ATOM 1009 C C . ALA A 1 132 ? -1.695 -13.529 -8.233 1.00 96.88 132 ALA A C 1
ATOM 1011 O O . ALA A 1 132 ? -1.128 -14.102 -9.162 1.00 96.88 132 ALA A O 1
ATOM 1012 N N . THR A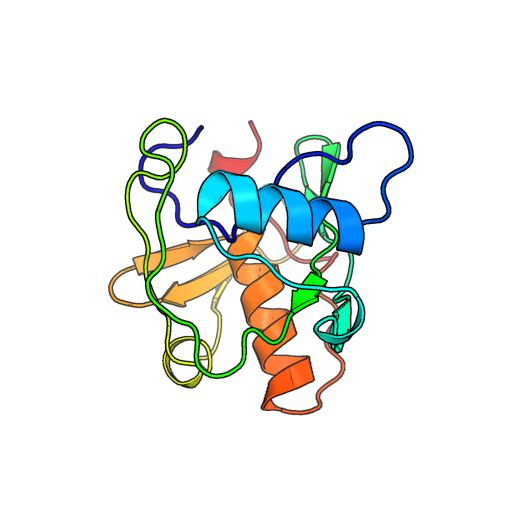 1 133 ? -1.183 -12.462 -7.621 1.00 97.81 133 THR A N 1
ATOM 1013 C CA . THR A 1 133 ? 0.066 -11.803 -8.028 1.00 97.81 133 THR A CA 1
ATOM 1014 C C . THR A 1 133 ? 0.993 -11.676 -6.831 1.00 97.81 133 THR A C 1
ATOM 1016 O O . THR A 1 133 ? 0.586 -11.152 -5.801 1.00 97.81 133 THR A O 1
ATOM 1019 N N . ARG A 1 134 ? 2.238 -12.152 -6.956 1.00 97.81 134 ARG A N 1
ATOM 1020 C CA . ARG A 1 134 ? 3.290 -12.036 -5.928 1.00 97.81 134 ARG A CA 1
ATOM 1021 C C . ARG A 1 134 ? 4.143 -10.805 -6.205 1.00 97.81 134 ARG A C 1
ATOM 1023 O O . ARG A 1 134 ? 4.478 -10.569 -7.360 1.00 97.81 134 ARG A O 1
ATOM 1030 N N . VAL A 1 135 ? 4.587 -10.094 -5.170 1.00 97.81 135 VAL A N 1
ATOM 1031 C CA . VAL A 1 135 ? 5.383 -8.857 -5.349 1.00 97.81 135 VAL A CA 1
ATOM 1032 C C . VAL A 1 135 ? 6.722 -8.824 -4.617 1.00 97.81 135 VAL A C 1
ATOM 1034 O O . VAL A 1 135 ? 7.523 -7.932 -4.869 1.00 97.81 135 VAL A O 1
ATOM 1037 N N . ALA A 1 136 ? 7.031 -9.829 -3.792 1.00 96.81 136 ALA A N 1
ATOM 1038 C CA . ALA A 1 136 ? 8.288 -9.895 -3.032 1.00 96.81 136 ALA A CA 1
ATOM 1039 C C . ALA A 1 136 ? 9.568 -9.929 -3.898 1.00 96.81 136 ALA A C 1
ATOM 1041 O O . ALA A 1 136 ? 10.660 -9.707 -3.391 1.00 96.81 136 ALA A O 1
ATOM 1042 N N . HIS A 1 137 ? 9.439 -10.231 -5.193 1.00 96.31 137 HIS A N 1
ATOM 1043 C CA . HIS A 1 137 ? 10.544 -10.267 -6.153 1.00 96.31 137 HIS A CA 1
ATOM 1044 C C . HIS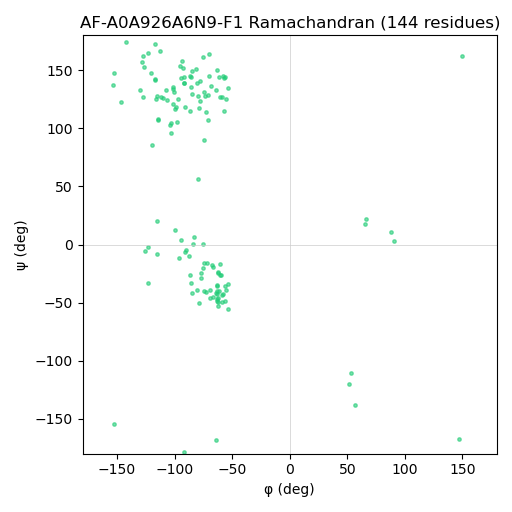 A 1 137 ? 10.770 -8.926 -6.870 1.00 96.31 137 HIS A C 1
ATOM 1046 O O . HIS A 1 137 ? 11.705 -8.823 -7.658 1.00 96.31 137 HIS A O 1
ATOM 1052 N N . LEU A 1 138 ? 9.900 -7.931 -6.665 1.00 97.12 138 LEU A N 1
ATOM 1053 C CA . LEU A 1 138 ? 10.002 -6.626 -7.315 1.00 97.12 138 LEU A CA 1
ATOM 1054 C C . LEU A 1 138 ? 11.023 -5.750 -6.593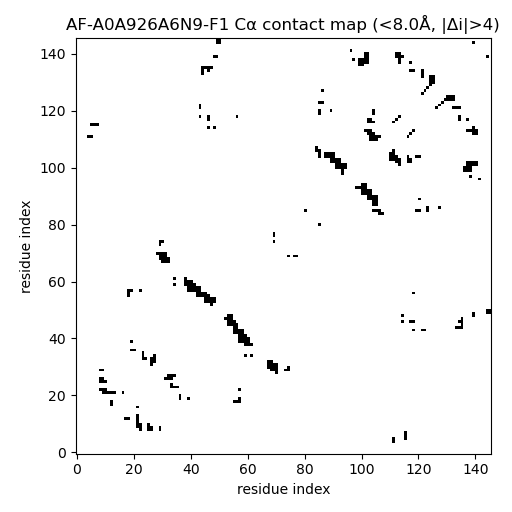 1.00 97.12 138 LEU A C 1
ATOM 1056 O O . LEU A 1 138 ? 11.050 -5.690 -5.365 1.00 97.12 138 LEU A O 1
ATOM 1060 N N . GLU A 1 139 ? 11.828 -5.029 -7.359 1.00 95.88 139 GLU A N 1
ATOM 1061 C CA . GLU A 1 139 ? 12.966 -4.269 -6.855 1.00 95.88 139 GLU A CA 1
ATOM 1062 C C . GLU A 1 139 ? 12.619 -2.807 -6.530 1.00 95.88 139 GLU A C 1
ATOM 1064 O O . GLU A 1 139 ? 11.740 -2.187 -7.141 1.00 95.88 139 GLU A O 1
ATOM 1069 N N . GLN A 1 140 ? 13.356 -2.239 -5.573 1.00 92.88 140 GLN A N 1
ATOM 1070 C CA . GLN A 1 140 ? 13.321 -0.814 -5.246 1.00 92.88 140 GLN A CA 1
ATOM 1071 C C . GLN A 1 140 ? 14.265 -0.014 -6.149 1.00 92.88 140 GLN A C 1
ATOM 1073 O O . GLN A 1 140 ? 15.321 -0.511 -6.535 1.00 92.88 140 GLN A O 1
ATOM 1078 N N . PRO A 1 141 ? 13.967 1.256 -6.462 1.00 88.12 141 PRO A N 1
ATOM 1079 C CA . PRO A 1 141 ? 14.922 2.093 -7.181 1.00 88.12 141 PRO A CA 1
ATOM 1080 C C . PRO A 1 141 ? 16.194 2.315 -6.347 1.00 88.12 141 PRO A C 1
ATOM 1082 O O . PRO A 1 141 ? 16.126 2.411 -5.124 1.00 88.12 141 PRO A O 1
ATOM 1085 N N . VAL A 1 142 ? 17.343 2.492 -7.008 1.00 86.69 142 VAL A N 1
ATOM 1086 C CA . VAL A 1 142 ? 18.664 2.629 -6.353 1.00 86.69 142 VAL A CA 1
ATOM 1087 C C . VAL A 1 142 ? 18.696 3.725 -5.279 1.00 86.69 142 VAL A C 1
ATOM 1089 O O . VAL A 1 142 ? 19.357 3.582 -4.252 1.00 86.69 142 VAL A O 1
ATOM 1092 N N . PHE A 1 143 ? 17.956 4.823 -5.468 1.00 82.06 143 PHE A N 1
ATOM 1093 C CA . PHE A 1 143 ? 17.903 5.909 -4.483 1.00 82.06 143 PHE A CA 1
ATOM 1094 C C . PHE A 1 143 ? 17.235 5.513 -3.154 1.00 82.06 143 PHE A C 1
ATOM 1096 O O . PHE A 1 143 ? 17.443 6.203 -2.161 1.00 82.06 143 PHE A O 1
ATOM 1103 N N . ALA A 1 144 ? 16.444 4.435 -3.131 1.00 77.75 144 ALA A N 1
ATOM 1104 C CA . ALA A 1 144 ? 15.744 3.923 -1.952 1.00 77.75 144 ALA A CA 1
ATOM 1105 C C . ALA A 1 144 ? 16.535 2.824 -1.211 1.00 77.75 144 ALA A C 1
ATOM 1107 O O . ALA A 1 144 ? 16.037 2.240 -0.257 1.00 77.75 144 ALA A O 1
ATOM 1108 N N . TRP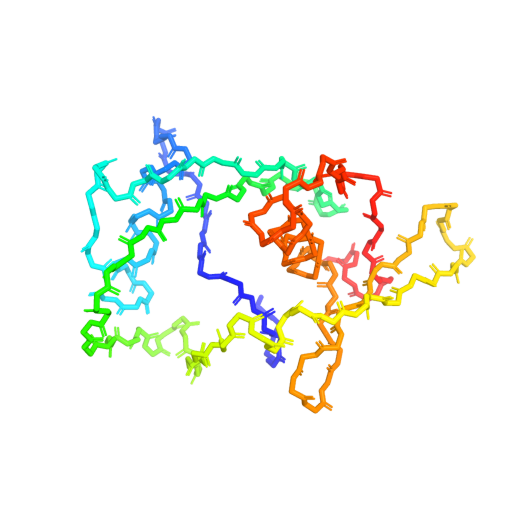 A 1 145 ? 17.764 2.516 -1.641 1.00 77.25 145 TRP A N 1
ATOM 1109 C CA . TRP A 1 145 ? 18.589 1.455 -1.042 1.00 77.25 145 TRP A CA 1
ATOM 1110 C C . TRP A 1 145 ? 19.384 1.894 0.197 1.00 77.25 145 TRP A C 1
ATOM 1112 O O . TRP A 1 145 ? 20.162 1.101 0.724 1.00 77.25 145 TRP A O 1
ATOM 1122 N N . ARG A 1 146 ? 19.254 3.154 0.623 1.00 60.44 146 ARG A N 1
ATOM 1123 C CA . ARG A 1 146 ? 20.008 3.734 1.743 1.00 60.44 146 ARG A CA 1
ATOM 1124 C C . ARG A 1 146 ? 19.199 3.760 3.027 1.00 60.44 146 ARG A C 1
ATOM 1126 O O . ARG A 1 146 ? 17.984 4.031 2.938 1.00 60.44 146 ARG A O 1
#

Solvent-accessible surface area (backbone atoms only — not comparable to full-atom values): 9098 Å² total; per-residue (Å²): 136,64,91,90,68,84,71,74,85,60,75,76,74,57,97,85,53,50,69,65,54,33,44,37,50,30,30,30,62,44,29,52,46,84,70,57,82,88,31,54,78,48,70,58,74,57,38,69,44,84,74,75,49,72,47,66,46,67,44,69,58,69,74,86,68,70,87,71,50,60,31,74,92,81,39,90,77,89,80,89,77,58,71,76,56,55,67,59,82,62,48,74,41,84,53,97,90,43,96,40,43,24,44,32,26,63,45,92,97,43,73,38,44,39,70,49,22,42,53,50,48,38,45,36,34,40,75,76,65,70,38,94,63,87,50,59,69,55,27,58,55,79,88,67,56,113

Sequence (146 aa):
QHPGQWALPGGRVDGAESAGQTARRELAEELGLHLTDADELGMLDDYPTRSGYVITPVVLWAGVAGELTPNPDEVGEVHRVPLAAIDVEPRFLTIPESDAPVIQLPLFDRFVHAPTAAVLHQFREVVLHGRATRVAHLEQPVFAWR

Radius of gyration: 15.31 Å; Cα contacts (8 Å, |Δi|>4): 221; chains: 1; bounding box: 40×31×37 Å

pLDDT: mean 92.85, std 9.46, range [40.31, 98.56]

Nearest PDB structures (foldseek):
  5t3p-assembly1_A  TM=7.738E-01  e=6.606E-04  Homo sapiens
  5qgk-assembly1_A  TM=7.102E-01  e=1.377E-03  Homo sapiens
  3r03-assembly1_B  TM=7.660E-01  e=6.510E-02  Rhodospirillum rubrum ATCC 11170
  3hhj-assembly1_A  TM=7.206E-01  e=7.358E-02  Bartonella henselae str. Houston-1
  5cfi-assembly4_D  TM=7.065E-01  e=3.197E-01  Plasmodium falciparum 3D7